Protein AF-A0AAI9ZEA5-F1 (afdb_monomer)

Radius of gyration: 14.49 Å; Cα contacts (8 Å, |Δi|>4): 175; chains: 1; bounding box: 36×20×41 Å

Sequence (116 aa):
MRIIDHNFNVRDLIWEALQTPGSGVRSAGDRSVADGNKIMALLGDSLIRTFVLEMMVNQNITDRGNIDARVKRAGLAIGPRTKADTIEAIIGAVYMDGGDQGLDAARRVAAHLNIV

InterPro domains:
  IPR000999 Ribonuclease III domain [PS50142] (84-99)
  IPR036389 Ribonuclease III, endonuclease domain superfamily [G3DSA:1.10.1520.10] (63-115)
  IPR036389 Ribonuclease III, endonuclease domain superfamily [SSF69065] (2-112)

Structure (mmCIF, N/CA/C/O backbone):
data_AF-A0AAI9ZEA5-F1
#
_entry.id   AF-A0AAI9ZEA5-F1
#
loop_
_atom_site.group_PDB
_atom_site.id
_atom_site.type_symbol
_atom_site.label_atom_id
_atom_site.label_alt_id
_atom_site.label_comp_id
_atom_site.label_asym_id
_atom_site.label_entity_id
_atom_site.label_seq_id
_atom_site.pdbx_PDB_ins_code
_atom_site.Cartn_x
_atom_site.Cartn_y
_atom_site.Cartn_z
_atom_site.occupancy
_atom_site.B_iso_or_equiv
_atom_site.auth_seq_id
_atom_site.auth_comp_id
_atom_site.auth_asym_id
_atom_site.auth_atom_id
_atom_site.pdbx_PDB_model_num
ATOM 1 N N . MET A 1 1 ? -2.113 -9.112 -14.210 1.00 73.56 1 MET A N 1
ATOM 2 C CA . MET A 1 1 ? -1.561 -10.340 -13.572 1.00 73.56 1 MET A CA 1
ATOM 3 C C . MET A 1 1 ? -2.159 -10.405 -12.181 1.00 73.56 1 MET A C 1
ATOM 5 O O . MET A 1 1 ? -2.091 -9.393 -11.498 1.00 73.56 1 MET A O 1
ATOM 9 N N . ARG A 1 2 ? -2.764 -11.526 -11.762 1.00 81.31 2 ARG A N 1
ATOM 10 C CA . ARG A 1 2 ? -3.436 -11.603 -10.453 1.00 81.31 2 ARG A CA 1
ATOM 11 C C . ARG A 1 2 ? -2.460 -12.015 -9.350 1.00 81.31 2 ARG A C 1
ATOM 13 O O . ARG A 1 2 ? -1.893 -13.100 -9.432 1.00 81.31 2 ARG A O 1
ATOM 20 N N . ILE A 1 3 ? -2.285 -11.165 -8.340 1.00 77.25 3 ILE A N 1
ATOM 21 C CA . ILE A 1 3 ? -1.475 -11.419 -7.140 1.00 77.25 3 ILE A CA 1
ATOM 22 C C . ILE A 1 3 ? -2.218 -10.844 -5.928 1.00 77.25 3 ILE A C 1
ATOM 24 O O . ILE A 1 3 ? -2.661 -9.704 -5.986 1.00 77.25 3 ILE A O 1
ATOM 28 N N . ILE A 1 4 ? -2.349 -11.631 -4.850 1.00 80.38 4 ILE A N 1
ATOM 29 C CA . ILE A 1 4 ? -3.022 -11.250 -3.586 1.00 80.38 4 ILE A CA 1
ATOM 30 C C . ILE A 1 4 ? -4.377 -10.574 -3.855 1.00 80.38 4 ILE A C 1
ATOM 32 O O . ILE A 1 4 ? -4.623 -9.438 -3.480 1.00 80.38 4 ILE A O 1
ATOM 36 N N . ASP A 1 5 ? -5.234 -11.266 -4.605 1.00 82.62 5 ASP A N 1
ATOM 37 C CA . ASP A 1 5 ? -6.580 -10.809 -4.980 1.00 82.62 5 ASP A CA 1
ATOM 38 C C . ASP A 1 5 ? -6.681 -9.475 -5.759 1.00 82.62 5 ASP A C 1
ATOM 40 O O . ASP A 1 5 ? -7.776 -9.027 -6.087 1.00 82.62 5 ASP A O 1
ATOM 44 N N . HIS A 1 6 ? -5.555 -8.884 -6.164 1.00 90.88 6 HIS A N 1
ATOM 45 C CA . HIS A 1 6 ? -5.503 -7.720 -7.046 1.00 90.88 6 HIS A CA 1
ATOM 46 C C . HIS A 1 6 ? -5.065 -8.128 -8.453 1.00 90.88 6 HIS A C 1
ATOM 48 O O . HIS A 1 6 ? -4.159 -8.950 -8.621 1.00 90.88 6 HIS A O 1
ATOM 54 N N . ASN A 1 7 ? -5.694 -7.570 -9.489 1.00 92.94 7 ASN A N 1
ATOM 55 C CA . ASN A 1 7 ? -5.266 -7.784 -10.870 1.00 92.94 7 ASN A CA 1
ATOM 56 C C . ASN A 1 7 ? -4.489 -6.569 -11.371 1.00 92.94 7 ASN A C 1
ATOM 58 O O . ASN A 1 7 ? -5.088 -5.567 -11.739 1.00 92.94 7 ASN A O 1
ATOM 62 N N . PHE A 1 8 ? -3.165 -6.704 -11.426 1.00 93.44 8 PHE A N 1
ATOM 63 C CA . PHE A 1 8 ? -2.279 -5.635 -11.871 1.00 93.44 8 PHE A CA 1
ATOM 64 C C . PHE A 1 8 ? -2.460 -5.315 -13.354 1.00 93.44 8 PHE A C 1
ATOM 66 O O . PHE A 1 8 ? -2.288 -6.213 -14.199 1.00 93.44 8 PHE A O 1
ATOM 73 N N . ASN A 1 9 ? -2.730 -4.041 -13.641 1.00 93.94 9 ASN A N 1
ATOM 74 C CA . ASN A 1 9 ? -2.755 -3.454 -14.980 1.00 93.94 9 ASN A CA 1
ATOM 75 C C . ASN A 1 9 ? -1.338 -3.076 -15.442 1.00 93.94 9 ASN A C 1
ATOM 77 O O . ASN A 1 9 ? -0.955 -3.351 -16.579 1.00 93.94 9 ASN A O 1
ATOM 81 N N . VAL A 1 10 ? -0.533 -2.528 -14.532 1.00 92.88 10 VAL A N 1
ATOM 82 C CA . VAL A 1 10 ? 0.850 -2.098 -14.734 1.00 92.88 10 VAL A CA 1
ATOM 83 C C . VAL A 1 10 ? 1.786 -3.104 -14.068 1.00 92.88 10 VAL A C 1
ATOM 85 O O . VAL A 1 10 ? 2.003 -3.107 -12.856 1.00 92.88 10 VAL A O 1
ATOM 88 N N . ARG A 1 11 ? 2.360 -3.999 -14.878 1.00 91.88 11 ARG A N 1
ATOM 89 C CA . ARG A 1 11 ? 3.226 -5.088 -14.386 1.00 91.88 11 ARG A CA 1
ATOM 90 C C . ARG A 1 11 ? 4.527 -4.589 -13.757 1.00 91.88 11 ARG A C 1
ATOM 92 O O . ARG A 1 11 ? 5.076 -5.267 -12.894 1.00 91.88 11 ARG A O 1
ATOM 99 N N . ASP A 1 12 ? 4.988 -3.410 -14.151 1.00 94.19 12 ASP A N 1
ATOM 100 C CA . ASP A 1 12 ? 6.231 -2.841 -13.637 1.00 94.19 12 ASP A CA 1
ATOM 101 C C . ASP A 1 12 ? 6.125 -2.461 -12.158 1.00 94.19 12 ASP A C 1
ATOM 103 O O .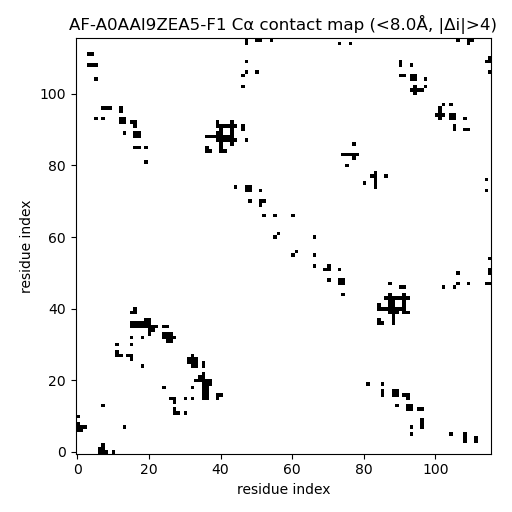 ASP A 1 12 ? 7.107 -2.574 -11.433 1.00 94.19 12 ASP A O 1
ATOM 107 N N . LEU A 1 13 ? 4.926 -2.108 -11.675 1.00 94.94 13 LEU A N 1
ATOM 108 C CA . LEU A 1 13 ? 4.701 -1.787 -10.262 1.00 94.94 13 LEU A CA 1
ATOM 109 C C . LEU A 1 13 ? 4.899 -3.010 -9.368 1.00 94.94 13 LEU A C 1
ATOM 111 O O . LEU A 1 13 ? 5.589 -2.943 -8.354 1.00 94.94 13 LEU A O 1
ATOM 115 N N . ILE A 1 14 ? 4.331 -4.152 -9.758 1.00 94.00 14 ILE A N 1
ATOM 116 C CA . ILE A 1 14 ? 4.537 -5.388 -9.005 1.00 94.00 14 ILE A CA 1
ATOM 117 C C . ILE A 1 14 ? 5.964 -5.910 -9.173 1.00 94.00 14 ILE A C 1
ATOM 119 O O . ILE A 1 14 ? 6.535 -6.446 -8.227 1.00 94.00 14 ILE A O 1
ATOM 123 N N . TRP A 1 15 ? 6.576 -5.717 -10.344 1.00 93.19 15 TRP A N 1
ATOM 124 C CA . TRP A 1 15 ? 7.977 -6.067 -10.535 1.00 93.19 15 TRP A CA 1
ATOM 125 C C . TRP A 1 15 ? 8.895 -5.240 -9.626 1.00 93.19 15 TRP A C 1
ATOM 127 O O . TRP A 1 15 ? 9.750 -5.832 -8.974 1.00 93.19 15 TRP A O 1
ATOM 137 N N . GLU A 1 16 ? 8.676 -3.927 -9.498 1.00 94.44 16 GLU A N 1
ATOM 138 C CA . GLU A 1 16 ? 9.374 -3.048 -8.547 1.00 94.44 16 GLU A CA 1
ATOM 139 C C . GLU A 1 16 ? 9.164 -3.481 -7.097 1.00 94.44 16 GLU A C 1
ATOM 141 O O . GLU A 1 16 ? 10.140 -3.630 -6.363 1.00 94.44 16 GLU A O 1
ATOM 146 N N . ALA A 1 17 ? 7.920 -3.749 -6.691 1.00 94.38 17 ALA A N 1
ATOM 147 C CA . ALA A 1 17 ? 7.606 -4.154 -5.321 1.00 94.38 17 ALA A CA 1
ATOM 148 C C . ALA A 1 17 ? 8.325 -5.435 -4.881 1.00 94.38 17 ALA A C 1
ATOM 150 O O . ALA A 1 17 ? 8.630 -5.610 -3.700 1.00 94.38 17 ALA A O 1
ATOM 151 N N . LEU A 1 18 ? 8.620 -6.325 -5.829 1.00 92.75 18 LEU A N 1
ATOM 152 C CA . LEU A 1 18 ? 9.332 -7.575 -5.578 1.00 92.75 18 LEU A CA 1
ATOM 153 C C . LEU A 1 18 ? 10.863 -7.413 -5.566 1.00 92.75 18 LEU A C 1
ATOM 155 O O . LEU A 1 18 ? 11.561 -8.357 -5.192 1.00 92.75 18 LEU A O 1
ATOM 159 N N . GLN A 1 19 ? 11.408 -6.245 -5.928 1.00 93.62 19 GLN A N 1
ATOM 160 C CA . GLN A 1 19 ? 12.856 -6.023 -5.919 1.00 93.62 19 GLN A CA 1
ATOM 161 C C . GLN A 1 19 ? 13.368 -5.725 -4.515 1.00 93.62 19 GLN A C 1
ATOM 163 O O . GLN A 1 19 ? 13.375 -4.589 -4.062 1.00 93.62 19 GLN A O 1
ATOM 168 N N . THR A 1 20 ? 13.869 -6.736 -3.814 1.00 87.94 20 THR A N 1
ATOM 169 C CA . THR A 1 20 ? 14.569 -6.513 -2.544 1.00 87.94 20 THR A CA 1
ATOM 170 C C . THR A 1 20 ? 15.882 -5.741 -2.769 1.00 87.94 20 THR A C 1
ATOM 172 O O . THR A 1 20 ? 16.574 -5.992 -3.762 1.00 87.94 20 THR A O 1
ATOM 175 N N . PRO A 1 21 ? 16.284 -4.840 -1.851 1.00 86.56 21 PRO A N 1
ATOM 176 C CA . PRO A 1 21 ? 17.590 -4.190 -1.910 1.00 86.56 21 PRO A CA 1
ATOM 177 C C . PRO A 1 21 ? 18.725 -5.206 -2.082 1.00 86.56 21 PRO A C 1
ATOM 179 O O . PRO A 1 21 ? 18.819 -6.175 -1.331 1.00 86.56 21 PRO A O 1
ATOM 182 N N . GLY A 1 22 ? 19.593 -4.977 -3.068 1.00 85.88 22 GLY A N 1
ATOM 183 C CA . GLY A 1 22 ? 20.690 -5.893 -3.389 1.00 85.88 22 GLY A CA 1
ATOM 184 C C . GLY A 1 22 ? 20.351 -6.996 -4.399 1.00 85.88 22 GLY A C 1
ATOM 185 O O . GLY A 1 22 ? 21.230 -7.800 -4.693 1.00 85.88 22 GLY A O 1
ATOM 186 N N . SER A 1 23 ? 19.146 -7.019 -4.992 1.00 88.88 23 SER A N 1
ATOM 187 C CA . SER A 1 23 ? 18.797 -7.974 -6.064 1.00 88.88 23 SER A CA 1
ATOM 188 C C . SER A 1 23 ? 19.638 -7.817 -7.341 1.00 88.88 23 SER A C 1
ATOM 190 O O . SER A 1 23 ? 19.633 -8.695 -8.200 1.00 88.88 23 SER A O 1
ATOM 192 N N . GLY A 1 24 ? 20.347 -6.693 -7.493 1.00 88.56 24 GLY A N 1
ATOM 193 C CA . GLY A 1 24 ? 21.116 -6.352 -8.694 1.00 88.56 24 GLY A CA 1
ATOM 194 C C . GLY A 1 24 ? 20.265 -5.791 -9.838 1.00 88.56 24 GLY A C 1
ATOM 195 O O . GLY A 1 24 ? 20.821 -5.256 -10.797 1.00 88.56 24 GLY A O 1
ATOM 196 N N . VAL A 1 25 ? 18.934 -5.841 -9.723 1.00 91.56 25 VAL A N 1
ATOM 197 C CA . VAL A 1 25 ? 18.008 -5.200 -10.661 1.00 91.56 25 VAL A CA 1
ATOM 198 C C . VAL A 1 25 ? 18.040 -3.690 -10.437 1.00 91.56 25 VAL A C 1
ATOM 200 O O . VAL A 1 25 ? 17.982 -3.220 -9.305 1.00 91.56 25 VAL A O 1
ATOM 203 N N . ARG A 1 26 ? 18.167 -2.922 -11.525 1.00 89.69 26 ARG A N 1
ATOM 204 C CA . ARG A 1 26 ? 18.249 -1.450 -11.477 1.00 89.69 26 ARG A CA 1
ATOM 205 C C . ARG A 1 26 ? 17.058 -0.745 -12.112 1.00 89.69 26 ARG A C 1
ATOM 207 O O . ARG A 1 26 ? 16.876 0.445 -11.867 1.00 89.69 26 ARG A O 1
ATOM 214 N N . SER A 1 27 ? 16.243 -1.462 -12.881 1.00 92.25 27 SER A N 1
ATOM 215 C CA . SER A 1 27 ? 15.023 -0.926 -13.479 1.00 92.25 27 SER A CA 1
ATOM 216 C C . SER A 1 27 ? 13.862 -1.920 -13.438 1.00 92.25 27 SER A C 1
ATOM 218 O O . SER A 1 27 ? 14.048 -3.139 -13.495 1.00 92.25 27 SER A O 1
ATOM 220 N N . ALA A 1 28 ? 12.657 -1.366 -13.354 1.00 90.00 28 ALA A N 1
ATOM 221 C CA . ALA A 1 28 ? 11.392 -2.055 -13.528 1.00 90.00 28 ALA A CA 1
ATOM 222 C C . ALA A 1 28 ? 10.556 -1.265 -14.544 1.00 90.00 28 ALA A C 1
ATOM 224 O O . ALA A 1 28 ? 9.964 -0.241 -14.204 1.00 90.00 28 ALA A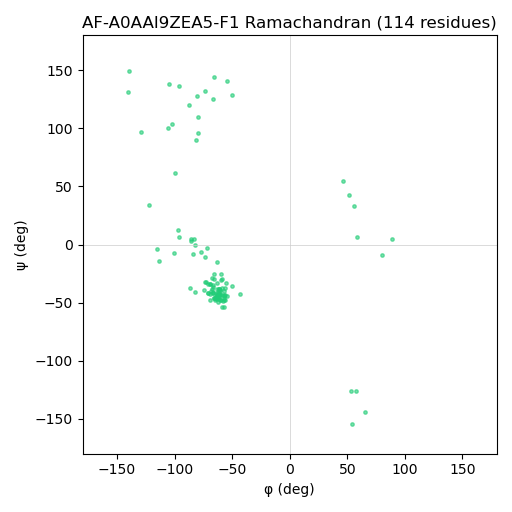 O 1
ATOM 225 N N . GLY A 1 29 ? 10.600 -1.685 -15.812 1.00 88.75 29 GLY A N 1
ATOM 226 C CA . GLY A 1 29 ? 10.126 -0.858 -16.925 1.00 88.75 29 GLY A CA 1
ATOM 227 C C . GLY A 1 29 ? 10.870 0.478 -16.968 1.00 88.75 29 GLY A C 1
ATOM 228 O O . GLY A 1 29 ? 12.102 0.504 -16.919 1.00 88.75 29 GLY A O 1
ATOM 229 N N . ASP A 1 30 ? 10.116 1.576 -16.976 1.00 89.12 30 ASP A N 1
ATOM 230 C CA . ASP A 1 30 ? 10.648 2.947 -16.981 1.00 89.12 30 ASP A CA 1
ATOM 231 C C . ASP A 1 30 ? 11.050 3.466 -15.586 1.00 89.12 30 ASP A C 1
ATOM 233 O O . ASP A 1 30 ? 11.511 4.600 -15.437 1.00 89.12 30 ASP A O 1
ATOM 237 N N . ARG A 1 31 ? 10.870 2.661 -14.532 1.00 86.69 31 ARG A N 1
ATOM 238 C CA . ARG A 1 31 ? 11.128 3.064 -13.144 1.00 86.69 31 ARG A CA 1
ATOM 239 C C . ARG A 1 31 ? 12.513 2.616 -12.689 1.00 86.69 31 ARG A C 1
ATOM 241 O O . ARG A 1 31 ? 12.929 1.484 -12.935 1.00 86.69 31 ARG A O 1
ATOM 248 N N . SER A 1 32 ? 13.230 3.503 -11.999 1.00 88.38 32 SER A N 1
ATOM 249 C CA . SER A 1 32 ? 14.510 3.178 -11.358 1.00 88.38 32 SER A CA 1
ATOM 250 C C . SER A 1 32 ? 14.267 2.481 -10.022 1.00 88.38 32 SER A C 1
ATOM 252 O O . SER A 1 32 ? 13.563 3.014 -9.169 1.00 88.38 32 SER A O 1
ATOM 254 N N . VAL A 1 33 ? 14.896 1.322 -9.827 1.00 89.81 33 VAL A N 1
ATOM 255 C CA . VAL A 1 33 ? 14.790 0.507 -8.601 1.00 89.81 33 VAL A CA 1
ATOM 256 C C . VAL A 1 33 ? 16.161 0.281 -7.964 1.00 89.81 33 VAL A C 1
ATOM 258 O O . VAL A 1 33 ? 16.438 -0.772 -7.401 1.00 89.81 33 VAL A O 1
ATOM 261 N N . ALA A 1 34 ? 17.049 1.277 -8.061 1.00 83.19 34 ALA A N 1
ATOM 262 C CA . ALA A 1 34 ? 18.417 1.201 -7.536 1.00 83.19 34 ALA A CA 1
ATOM 263 C C . ALA A 1 34 ? 18.478 0.842 -6.036 1.00 83.19 34 ALA A C 1
ATOM 265 O O . ALA A 1 34 ? 19.384 0.127 -5.611 1.00 83.19 34 ALA A O 1
ATOM 266 N N . ASP A 1 35 ? 17.487 1.288 -5.262 1.00 84.19 35 ASP A N 1
ATOM 267 C CA . ASP A 1 35 ? 17.323 0.973 -3.839 1.00 84.19 35 ASP A CA 1
ATOM 268 C C . ASP A 1 35 ? 16.336 -0.178 -3.574 1.00 84.19 35 ASP A C 1
ATOM 270 O O . ASP A 1 35 ? 15.938 -0.407 -2.429 1.00 84.19 35 ASP A O 1
ATOM 274 N N . GLY A 1 36 ? 15.940 -0.912 -4.615 1.00 90.44 36 GLY A N 1
ATOM 275 C CA . GLY A 1 36 ? 14.882 -1.912 -4.567 1.00 90.44 36 GLY A CA 1
ATOM 276 C C . GLY A 1 36 ? 13.511 -1.297 -4.276 1.00 90.44 36 GLY A C 1
ATOM 277 O O . GLY A 1 36 ? 13.199 -0.179 -4.678 1.00 90.44 36 GLY A O 1
ATOM 278 N N . ASN A 1 37 ? 12.701 -2.033 -3.528 1.00 93.56 37 ASN A N 1
ATOM 279 C CA . ASN A 1 37 ? 11.303 -1.751 -3.240 1.00 93.56 37 ASN A CA 1
ATOM 280 C C . ASN A 1 37 ? 11.083 -0.762 -2.084 1.00 93.56 37 ASN A C 1
ATOM 282 O O . ASN A 1 37 ? 9.940 -0.510 -1.716 1.00 93.56 37 ASN A O 1
ATOM 286 N N . LYS A 1 38 ? 12.143 -0.171 -1.516 1.00 90.75 38 LYS A N 1
ATOM 287 C CA . LYS A 1 38 ? 12.064 0.653 -0.293 1.00 90.75 38 LYS A CA 1
ATOM 288 C C . LYS A 1 38 ? 11.100 1.829 -0.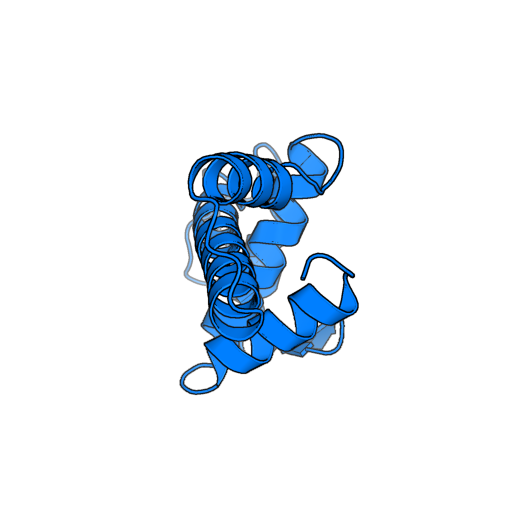401 1.00 90.75 38 LYS A C 1
ATOM 290 O O . LYS A 1 38 ? 10.365 2.102 0.539 1.00 90.75 38 LYS A O 1
ATOM 295 N N . ILE A 1 39 ? 11.107 2.547 -1.525 1.00 91.00 39 ILE A N 1
ATOM 296 C CA . ILE A 1 39 ? 10.218 3.707 -1.708 1.00 91.00 39 ILE A CA 1
ATOM 297 C C . ILE A 1 39 ? 8.762 3.244 -1.757 1.00 91.00 39 ILE A C 1
ATOM 299 O O . ILE A 1 39 ? 7.885 3.854 -1.148 1.00 91.00 39 ILE A O 1
ATOM 303 N N . MET A 1 40 ? 8.513 2.134 -2.446 1.00 93.56 40 MET A N 1
ATOM 304 C CA . MET A 1 40 ? 7.182 1.559 -2.541 1.00 93.56 40 MET A CA 1
ATOM 305 C C . MET A 1 40 ? 6.716 0.983 -1.197 1.00 93.56 40 MET A C 1
ATOM 307 O O . MET A 1 40 ? 5.544 1.119 -0.854 1.00 93.56 40 MET A O 1
ATOM 311 N N . ALA A 1 41 ? 7.636 0.431 -0.403 1.00 93.00 41 ALA A N 1
ATOM 312 C CA . ALA A 1 41 ? 7.389 0.014 0.973 1.00 93.00 41 ALA A CA 1
ATOM 313 C C . ALA A 1 41 ? 6.989 1.198 1.862 1.00 93.00 41 ALA A C 1
ATOM 315 O O . ALA A 1 41 ? 5.960 1.145 2.522 1.00 93.00 41 ALA A O 1
ATOM 316 N N . LEU A 1 42 ? 7.711 2.322 1.799 1.00 91.88 42 LEU A N 1
ATOM 317 C CA . LEU A 1 42 ? 7.361 3.535 2.554 1.00 91.88 42 LEU A CA 1
ATOM 318 C C . LEU A 1 42 ? 5.956 4.066 2.219 1.00 91.88 42 LEU A C 1
ATOM 320 O O . LEU A 1 42 ? 5.234 4.542 3.101 1.00 91.88 42 LEU A O 1
ATOM 324 N N . LEU A 1 43 ? 5.554 3.978 0.947 1.00 94.44 43 LEU A N 1
ATOM 325 C CA . LEU A 1 43 ? 4.189 4.296 0.532 1.00 94.44 43 LEU A CA 1
ATOM 326 C C . LEU A 1 43 ? 3.178 3.320 1.155 1.00 94.44 43 LEU A C 1
ATOM 328 O O . LEU A 1 43 ? 2.174 3.757 1.717 1.00 94.44 43 LEU A O 1
ATOM 332 N N . GLY A 1 44 ? 3.461 2.018 1.099 1.00 93.50 44 GLY A N 1
ATOM 333 C CA . GLY A 1 44 ? 2.652 0.977 1.731 1.00 93.50 44 GLY A CA 1
ATOM 334 C C . GLY A 1 44 ? 2.477 1.154 3.237 1.00 93.50 44 GLY A C 1
ATOM 335 O O . GLY A 1 44 ? 1.349 1.114 3.722 1.00 93.50 44 GLY A O 1
ATOM 336 N N . ASP A 1 45 ? 3.562 1.415 3.966 1.00 91.31 45 ASP A N 1
ATOM 337 C CA . ASP A 1 45 ? 3.545 1.684 5.410 1.00 91.31 45 ASP A CA 1
ATOM 338 C C . ASP A 1 45 ? 2.633 2.874 5.744 1.00 91.31 45 ASP A C 1
ATOM 340 O O . ASP A 1 45 ? 1.772 2.797 6.625 1.00 91.31 45 ASP A O 1
ATOM 344 N N . SER A 1 46 ? 2.726 3.955 4.963 1.00 93.25 46 SER A N 1
ATOM 345 C CA . SER A 1 46 ? 1.866 5.134 5.132 1.00 93.25 46 SER A CA 1
ATOM 346 C C . SER A 1 46 ? 0.376 4.804 4.938 1.00 93.25 46 SER A C 1
ATOM 348 O O . SER A 1 46 ? -0.478 5.313 5.674 1.00 93.25 46 SER A O 1
ATOM 350 N N . LEU A 1 47 ? 0.046 3.927 3.984 1.00 94.56 47 LEU A N 1
ATOM 351 C CA . LEU A 1 47 ? -1.324 3.463 3.737 1.00 94.56 47 LEU A CA 1
ATOM 352 C C . LEU A 1 47 ? -1.836 2.574 4.874 1.00 94.56 47 LEU A C 1
ATOM 354 O O . LEU A 1 47 ? -2.918 2.827 5.400 1.00 94.56 47 LEU A O 1
ATOM 358 N N . ILE A 1 48 ? -1.045 1.588 5.307 1.00 90.75 48 ILE A N 1
ATOM 359 C CA . ILE A 1 48 ? -1.380 0.711 6.439 1.00 90.75 48 ILE A CA 1
ATOM 360 C C . ILE A 1 48 ? -1.642 1.550 7.692 1.00 90.75 48 ILE A C 1
ATOM 362 O O . ILE A 1 48 ? -2.670 1.388 8.351 1.00 90.75 48 ILE A O 1
ATOM 366 N N . ARG A 1 49 ? -0.751 2.502 7.989 1.00 89.00 49 ARG A N 1
ATOM 367 C CA . ARG A 1 49 ? -0.911 3.450 9.095 1.00 89.00 49 ARG A CA 1
ATOM 368 C C . ARG A 1 49 ? -2.233 4.204 9.007 1.00 89.00 49 ARG A C 1
ATOM 370 O O . ARG A 1 49 ? -2.921 4.342 10.018 1.00 89.00 49 ARG A O 1
ATOM 377 N N . THR A 1 50 ? -2.593 4.669 7.815 1.00 91.19 50 THR A N 1
ATOM 378 C CA . THR A 1 50 ? -3.844 5.397 7.571 1.00 91.19 50 THR A CA 1
ATOM 379 C C . THR A 1 50 ? -5.061 4.504 7.810 1.00 91.19 50 THR A C 1
ATOM 381 O O . THR A 1 50 ? -5.967 4.894 8.540 1.00 91.19 50 THR A O 1
ATOM 384 N N . PHE A 1 51 ? -5.058 3.275 7.292 1.00 91.31 51 PHE A N 1
ATOM 385 C CA . PHE A 1 51 ? -6.158 2.323 7.473 1.00 91.31 51 PHE A CA 1
ATOM 386 C C . PHE A 1 51 ? -6.373 1.948 8.941 1.00 91.31 51 PHE A C 1
ATOM 388 O O . PHE A 1 51 ? -7.512 1.899 9.406 1.00 91.31 51 PHE A O 1
ATOM 395 N N . VAL A 1 52 ? -5.291 1.751 9.698 1.00 85.88 52 VAL A N 1
ATOM 396 C CA . VAL A 1 52 ? -5.382 1.510 11.143 1.00 85.88 52 VAL A CA 1
ATOM 397 C C . VAL A 1 52 ? -5.985 2.715 11.853 1.00 85.88 52 VAL A C 1
ATOM 399 O O . VAL A 1 52 ? -6.882 2.543 12.675 1.00 85.88 52 VAL A O 1
ATOM 402 N N . LEU A 1 53 ? -5.538 3.932 11.533 1.00 86.19 53 LEU A N 1
ATOM 403 C CA . LEU A 1 53 ? -6.094 5.150 12.123 1.00 86.19 53 LEU A CA 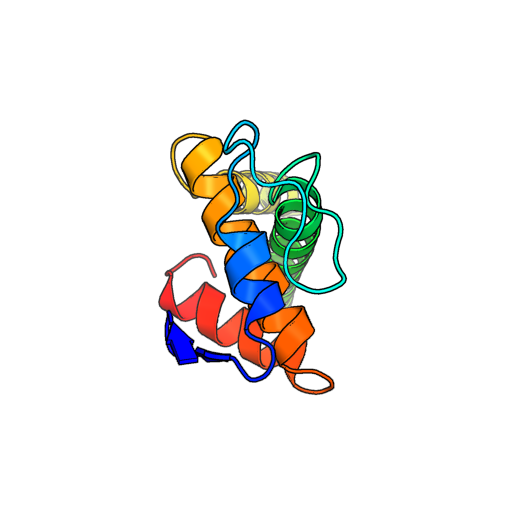1
ATOM 404 C C . LEU A 1 53 ? -7.589 5.303 11.814 1.00 86.19 53 LEU A C 1
ATOM 406 O O . LEU A 1 53 ? -8.361 5.590 12.725 1.00 86.19 53 LEU A O 1
ATOM 410 N N . GLU A 1 54 ? -8.015 5.051 10.577 1.00 89.56 54 GLU A N 1
ATOM 411 C CA . GLU A 1 54 ? -9.432 5.076 10.202 1.00 89.56 54 GLU A CA 1
ATOM 412 C C . GLU A 1 54 ? -10.256 4.040 10.968 1.00 89.56 54 GLU A C 1
ATOM 414 O O . GLU A 1 54 ? -11.315 4.373 11.495 1.00 89.56 54 GLU A O 1
ATOM 419 N N . MET A 1 55 ? -9.770 2.799 11.090 1.00 84.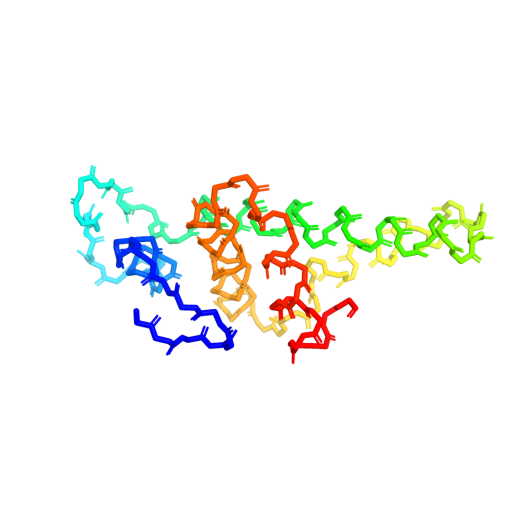75 55 MET A N 1
ATOM 420 C CA . MET A 1 55 ? -10.427 1.776 11.907 1.00 84.75 55 MET A CA 1
ATOM 421 C C . MET A 1 55 ? -10.596 2.261 13.351 1.00 84.75 55 MET A C 1
ATOM 423 O O . MET A 1 55 ? -11.660 2.086 13.939 1.00 84.75 55 MET A O 1
ATOM 427 N N . MET A 1 56 ? -9.567 2.887 13.924 1.00 84.25 56 MET A N 1
ATOM 428 C CA . MET A 1 56 ? -9.615 3.395 15.293 1.00 84.25 56 MET A CA 1
ATOM 429 C C . MET A 1 56 ? -10.611 4.542 15.460 1.00 84.25 56 MET A C 1
ATOM 431 O O . MET A 1 56 ? -11.358 4.548 16.438 1.00 84.25 56 MET A O 1
ATOM 435 N N . VAL A 1 57 ? -10.661 5.467 14.499 1.00 86.81 57 VAL A N 1
ATOM 436 C CA . VAL A 1 57 ? -11.667 6.538 14.450 1.00 86.81 57 VAL A CA 1
ATOM 437 C C . VAL A 1 57 ? -13.073 5.942 14.359 1.00 86.81 57 VAL A C 1
ATOM 439 O O . VAL A 1 57 ? -13.936 6.290 15.160 1.00 86.81 57 VAL A O 1
ATOM 442 N N . ASN A 1 58 ? -13.288 4.982 13.456 1.00 88.19 58 ASN A N 1
ATOM 443 C CA . ASN A 1 58 ? -14.584 4.328 13.256 1.00 88.19 58 ASN A CA 1
ATOM 444 C C . ASN A 1 58 ? -15.030 3.497 14.472 1.00 88.19 58 ASN A C 1
ATOM 446 O O . ASN A 1 58 ? -16.223 3.378 14.734 1.00 88.19 58 ASN A O 1
ATOM 450 N N . GLN A 1 59 ? -14.084 2.946 15.238 1.00 86.00 59 GLN A N 1
ATOM 451 C CA . GLN A 1 59 ? -14.337 2.232 16.497 1.00 86.00 59 GLN A CA 1
ATOM 452 C C . GLN A 1 59 ? -14.417 3.165 17.717 1.00 86.00 59 GLN A C 1
ATOM 454 O O . GLN A 1 59 ? -14.568 2.683 18.839 1.00 86.00 59 GLN A O 1
ATOM 459 N N . ASN A 1 60 ? -14.311 4.484 17.517 1.00 85.25 60 ASN A N 1
ATOM 460 C CA . ASN A 1 60 ? -14.282 5.495 18.572 1.00 85.25 60 ASN A CA 1
ATOM 461 C C . ASN A 1 60 ? -13.234 5.197 19.666 1.00 85.25 60 ASN A C 1
ATOM 463 O O . ASN A 1 60 ? -13.493 5.329 20.864 1.00 85.25 60 ASN A O 1
ATOM 467 N N . ILE A 1 61 ? -12.038 4.759 19.261 1.00 80.69 61 ILE A N 1
ATOM 468 C CA . ILE A 1 61 ? -10.920 4.537 20.180 1.00 80.69 61 ILE A CA 1
ATOM 469 C C . ILE A 1 61 ? -10.269 5.887 20.485 1.00 80.69 61 ILE A C 1
ATOM 471 O O . ILE A 1 61 ? -9.613 6.480 19.632 1.00 80.69 61 ILE A O 1
ATOM 475 N N . THR A 1 62 ? -10.434 6.364 21.717 1.00 71.62 62 THR A N 1
ATOM 476 C CA . THR A 1 62 ? -10.042 7.721 22.139 1.00 71.62 62 THR A CA 1
ATOM 477 C C . THR A 1 62 ? -8.711 7.795 22.898 1.00 71.62 62 THR A C 1
ATOM 479 O O . THR A 1 62 ? -8.203 8.888 23.146 1.00 71.62 62 THR A O 1
ATOM 482 N N . ASP A 1 63 ? -8.101 6.658 23.244 1.00 76.88 63 ASP A N 1
ATOM 483 C CA . ASP A 1 63 ? -6.829 6.617 23.977 1.00 76.88 63 ASP A CA 1
ATOM 484 C C . ASP A 1 63 ? -5.628 6.812 23.043 1.00 76.88 63 ASP A C 1
ATOM 486 O O . ASP A 1 63 ? -5.049 5.847 22.537 1.00 76.88 63 ASP A O 1
ATOM 490 N N . ARG A 1 64 ? -5.229 8.076 22.854 1.00 66.56 64 ARG A N 1
ATOM 491 C CA . ARG A 1 64 ? -4.089 8.495 22.020 1.00 66.56 64 ARG A CA 1
ATOM 492 C C . ARG A 1 64 ? -2.791 7.727 22.310 1.00 66.56 64 ARG A C 1
ATOM 494 O O . ARG A 1 64 ? -2.052 7.439 21.371 1.00 66.56 64 ARG A O 1
ATOM 501 N N . GLY A 1 65 ? -2.516 7.363 23.568 1.00 68.94 65 GLY A N 1
ATOM 502 C CA . GLY A 1 65 ? -1.316 6.596 23.926 1.00 68.94 65 GLY A CA 1
ATOM 503 C C . GLY A 1 65 ? -1.348 5.174 23.356 1.00 68.94 65 GLY A C 1
ATOM 504 O O . GLY A 1 65 ? -0.338 4.655 22.877 1.00 68.94 65 GLY A O 1
ATOM 505 N N . ASN A 1 66 ? -2.535 4.572 23.321 1.00 69.81 66 ASN A N 1
ATOM 506 C CA . ASN A 1 66 ? -2.778 3.287 22.674 1.00 69.81 66 ASN A CA 1
ATOM 507 C C . ASN A 1 66 ? -2.781 3.406 21.136 1.00 69.81 66 ASN A C 1
ATOM 509 O O .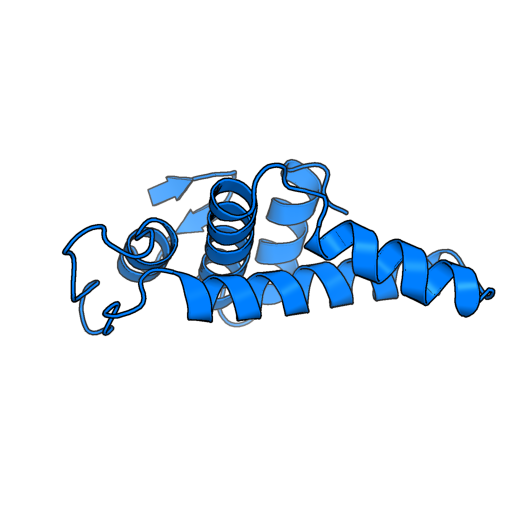 ASN A 1 66 ? -2.303 2.494 20.458 1.00 69.81 66 ASN A O 1
ATOM 513 N N . ILE A 1 67 ? -3.228 4.543 20.579 1.00 67.12 67 ILE A N 1
ATOM 514 C CA . ILE A 1 67 ? -3.147 4.836 19.132 1.00 67.12 67 ILE A CA 1
ATOM 515 C C . ILE A 1 67 ? -1.700 4.765 18.645 1.00 67.12 67 ILE A C 1
ATOM 517 O O . ILE A 1 67 ? -1.404 3.979 17.745 1.00 67.12 67 ILE A O 1
ATOM 521 N N . ASP A 1 68 ? -0.780 5.500 19.273 1.00 72.12 68 ASP A N 1
ATOM 522 C CA . ASP A 1 68 ? 0.625 5.517 18.847 1.00 72.12 68 ASP A CA 1
ATOM 523 C C . ASP A 1 68 ? 1.278 4.130 18.947 1.00 72.12 68 ASP A C 1
ATOM 525 O O . ASP A 1 68 ? 2.043 3.731 18.065 1.00 72.12 68 ASP A O 1
ATOM 529 N N . ALA A 1 69 ? 0.947 3.357 19.986 1.00 72.19 69 ALA A N 1
ATOM 530 C CA . ALA A 1 69 ? 1.451 1.997 20.156 1.00 72.19 69 ALA A CA 1
ATOM 531 C C . ALA A 1 69 ? 0.896 1.020 19.103 1.00 72.19 69 ALA A C 1
ATOM 533 O O . ALA A 1 69 ? 1.629 0.163 18.607 1.00 72.19 69 ALA A O 1
ATOM 534 N N . ARG A 1 70 ? -0.390 1.121 18.743 1.00 70.75 70 ARG A N 1
ATOM 535 C CA . ARG A 1 70 ? -1.014 0.272 17.712 1.00 70.75 70 ARG A CA 1
ATOM 536 C C . ARG A 1 70 ? -0.528 0.619 16.313 1.00 70.75 70 ARG A C 1
ATOM 538 O O . ARG A 1 70 ? -0.194 -0.287 15.560 1.00 70.75 70 ARG A O 1
ATOM 545 N N . VAL A 1 71 ? -0.406 1.904 16.008 1.00 71.69 71 VAL A N 1
ATOM 546 C CA . VAL A 1 71 ? 0.121 2.395 14.734 1.00 71.69 71 VAL A CA 1
ATOM 547 C C . VAL A 1 71 ? 1.576 1.974 14.531 1.00 71.69 71 VAL A C 1
ATOM 549 O O . VAL A 1 71 ? 1.910 1.446 13.477 1.00 71.69 71 VAL A O 1
ATOM 552 N N . LYS A 1 72 ? 2.431 2.119 15.556 1.00 69.31 72 LYS A N 1
ATOM 553 C CA . LYS A 1 72 ? 3.819 1.627 15.496 1.00 69.31 72 LYS A CA 1
ATOM 554 C C . LYS A 1 72 ? 3.891 0.116 15.297 1.00 69.31 72 LYS A C 1
ATOM 556 O O . LYS A 1 72 ? 4.767 -0.356 14.587 1.00 69.31 72 LYS A O 1
ATOM 561 N N . ARG A 1 73 ? 2.990 -0.648 15.927 1.00 65.56 73 ARG A N 1
ATOM 562 C CA . ARG A 1 73 ? 2.933 -2.104 15.745 1.00 65.56 73 ARG A CA 1
ATOM 563 C C . ARG A 1 73 ? 2.454 -2.502 14.355 1.00 65.56 73 ARG A C 1
ATOM 565 O O . ARG A 1 73 ? 2.947 -3.501 13.862 1.00 65.56 73 ARG A O 1
ATOM 572 N N . ALA A 1 74 ? 1.555 -1.750 13.725 1.00 63.69 74 ALA A N 1
ATOM 573 C CA . ALA A 1 74 ? 1.033 -2.080 12.399 1.00 63.69 74 ALA A CA 1
ATOM 574 C C . ALA A 1 74 ? 2.119 -2.049 11.308 1.00 63.69 74 ALA A C 1
ATOM 576 O O . ALA A 1 74 ? 2.260 -3.030 10.587 1.00 63.69 74 ALA A O 1
ATOM 577 N N . GLY A 1 75 ? 2.958 -1.006 11.278 1.00 57.53 75 GLY A N 1
ATOM 578 C CA . GLY A 1 75 ? 4.142 -0.941 10.399 1.00 57.53 75 GLY A CA 1
ATOM 579 C C . GLY A 1 75 ? 5.293 -1.880 10.806 1.00 57.53 75 GLY A C 1
ATOM 580 O O . GLY A 1 75 ? 6.320 -1.954 10.150 1.00 57.53 75 GLY A O 1
ATOM 581 N N . LEU A 1 76 ? 5.164 -2.604 11.925 1.00 54.84 76 LEU A N 1
ATOM 582 C CA . LEU A 1 76 ? 6.149 -3.590 12.400 1.00 54.84 76 LEU A CA 1
ATOM 583 C C . LEU A 1 76 ? 5.598 -5.026 12.415 1.00 54.84 76 LEU A C 1
ATOM 585 O O . LEU A 1 76 ? 6.333 -5.954 12.751 1.00 54.84 76 LEU A O 1
ATOM 589 N N . ALA A 1 77 ? 4.316 -5.232 12.093 1.00 51.38 77 ALA A N 1
ATOM 590 C CA . ALA A 1 77 ? 3.615 -6.500 12.311 1.00 51.38 77 ALA A CA 1
ATOM 591 C C . ALA A 1 77 ? 4.037 -7.608 11.332 1.00 51.38 77 ALA A C 1
ATOM 593 O O . ALA A 1 77 ? 3.705 -8.775 11.536 1.00 51.38 77 ALA A O 1
ATOM 594 N N . ILE A 1 78 ? 4.792 -7.273 10.285 1.00 53.03 78 ILE A N 1
ATOM 595 C CA . ILE A 1 78 ? 5.102 -8.180 9.182 1.00 53.03 78 ILE A CA 1
ATOM 596 C C . ILE A 1 78 ? 6.508 -8.799 9.342 1.00 53.03 78 ILE A C 1
ATOM 598 O O . ILE A 1 78 ? 7.392 -8.643 8.509 1.00 53.03 78 ILE A O 1
ATOM 602 N N . GLY A 1 79 ? 6.739 -9.553 10.419 1.00 53.34 79 GLY A N 1
ATOM 603 C CA . GLY A 1 79 ? 7.942 -10.393 10.572 1.00 53.34 79 GLY A CA 1
ATOM 604 C C . GLY A 1 79 ? 9.300 -9.663 10.404 1.00 53.34 79 GLY A C 1
ATOM 605 O O . GLY A 1 79 ? 9.406 -8.469 10.673 1.00 53.34 79 GLY A O 1
ATOM 606 N N . PRO A 1 80 ? 10.388 -10.363 10.011 1.00 55.69 80 PRO A N 1
ATOM 607 C CA . PRO A 1 80 ? 11.685 -9.733 9.745 1.00 55.69 80 PRO A CA 1
ATOM 608 C C . PRO A 1 80 ? 11.560 -8.605 8.715 1.00 55.69 80 PRO A C 1
ATOM 610 O O . PRO A 1 80 ? 10.870 -8.786 7.715 1.00 55.69 80 PRO A O 1
ATOM 613 N N . ARG A 1 81 ? 12.292 -7.498 8.908 1.00 61.28 81 ARG A N 1
ATOM 614 C CA . ARG A 1 81 ? 12.197 -6.268 8.090 1.00 61.28 81 ARG A CA 1
ATOM 615 C C . ARG A 1 81 ? 12.098 -6.510 6.579 1.00 61.28 81 ARG A C 1
ATOM 617 O O . ARG A 1 81 ? 11.253 -5.929 5.930 1.00 61.28 81 ARG A O 1
ATOM 624 N N . THR A 1 82 ? 12.883 -7.432 6.023 1.00 57.06 82 THR A N 1
ATOM 625 C CA . THR A 1 82 ? 12.853 -7.743 4.581 1.00 57.06 82 THR A CA 1
ATOM 626 C C . THR A 1 82 ? 11.511 -8.318 4.099 1.00 57.06 82 THR A C 1
ATOM 628 O O . THR A 1 82 ? 11.096 -8.071 2.966 1.00 57.06 82 THR A O 1
ATOM 631 N N . LYS A 1 83 ? 10.816 -9.092 4.944 1.00 66.19 83 LYS A N 1
ATOM 632 C CA . LYS A 1 83 ? 9.460 -9.581 4.654 1.00 66.19 83 LYS A CA 1
ATOM 633 C C . LYS A 1 83 ? 8.436 -8.455 4.803 1.00 66.19 83 LYS A C 1
ATOM 635 O O . LYS A 1 83 ? 7.554 -8.370 3.954 1.00 66.19 83 LYS A O 1
ATOM 640 N N . ALA A 1 84 ? 8.597 -7.593 5.809 1.00 76.69 84 ALA A N 1
ATOM 641 C CA . ALA A 1 84 ? 7.756 -6.411 5.991 1.00 76.69 84 ALA A CA 1
ATOM 642 C C . ALA A 1 84 ? 7.817 -5.475 4.788 1.00 76.69 84 ALA A C 1
ATOM 644 O O . ALA A 1 84 ? 6.790 -5.250 4.151 1.00 76.69 84 ALA A O 1
ATOM 645 N N . ASP A 1 85 ? 9.029 -5.077 4.396 1.00 86.25 85 ASP A N 1
ATOM 646 C CA . ASP A 1 85 ? 9.266 -4.144 3.296 1.00 86.25 85 ASP A CA 1
ATOM 647 C C . ASP A 1 85 ? 8.624 -4.654 1.990 1.00 86.25 85 ASP A C 1
ATOM 649 O O . ASP A 1 85 ? 8.064 -3.889 1.213 1.00 86.25 85 ASP A O 1
ATOM 653 N N . THR A 1 86 ? 8.652 -5.971 1.744 1.00 90.12 86 THR A N 1
ATOM 654 C CA . THR A 1 86 ? 8.049 -6.551 0.532 1.00 90.12 86 THR A CA 1
ATOM 655 C C . THR A 1 86 ? 6.523 -6.499 0.559 1.00 90.12 86 THR A C 1
ATOM 657 O O . THR A 1 86 ? 5.912 -6.182 -0.458 1.00 90.12 86 THR A O 1
ATOM 660 N N . ILE A 1 87 ? 5.885 -6.798 1.694 1.00 90.69 87 ILE A N 1
ATOM 661 C CA . ILE A 1 87 ? 4.419 -6.729 1.775 1.00 90.69 87 ILE A CA 1
ATOM 662 C C . ILE A 1 87 ? 3.940 -5.278 1.708 1.00 90.69 87 ILE A C 1
ATOM 664 O O . ILE A 1 87 ? 2.993 -4.984 0.977 1.00 90.69 87 ILE A O 1
ATOM 668 N N . GLU A 1 88 ? 4.615 -4.370 2.407 1.00 92.50 88 GLU A N 1
ATOM 669 C CA . GLU A 1 88 ? 4.355 -2.936 2.316 1.00 92.50 88 GLU A CA 1
ATOM 670 C C . GLU A 1 88 ? 4.504 -2.457 0.870 1.00 92.50 88 GLU A C 1
ATOM 672 O O . GLU A 1 88 ? 3.613 -1.800 0.334 1.00 92.50 88 GLU A O 1
ATOM 677 N N . ALA A 1 89 ? 5.568 -2.871 0.178 1.00 94.62 89 ALA A N 1
ATOM 678 C CA . ALA A 1 89 ? 5.760 -2.513 -1.218 1.00 94.62 89 ALA A CA 1
ATOM 679 C C . ALA A 1 89 ? 4.658 -3.067 -2.125 1.00 94.62 89 ALA A C 1
ATOM 681 O O . ALA A 1 89 ? 4.203 -2.369 -3.025 1.00 94.62 89 ALA A O 1
ATOM 682 N N . ILE A 1 90 ? 4.166 -4.286 -1.891 1.00 94.44 90 ILE A N 1
ATOM 683 C CA . ILE A 1 90 ? 3.037 -4.806 -2.671 1.00 94.44 90 ILE A CA 1
ATOM 684 C C . ILE A 1 90 ? 1.783 -3.955 -2.435 1.00 94.44 90 ILE A C 1
ATOM 686 O O . ILE A 1 90 ? 1.097 -3.617 -3.396 1.00 94.44 90 ILE A O 1
ATOM 690 N N . ILE A 1 91 ? 1.503 -3.545 -1.197 1.00 94.88 91 ILE A N 1
ATOM 691 C CA . ILE A 1 91 ? 0.373 -2.653 -0.892 1.00 94.88 91 ILE A CA 1
ATOM 692 C C . ILE A 1 91 ? 0.546 -1.296 -1.595 1.00 94.88 91 ILE A C 1
ATOM 694 O O . ILE A 1 91 ? -0.405 -0.796 -2.200 1.00 94.88 91 ILE A O 1
ATOM 698 N N . GLY A 1 92 ? 1.760 -0.736 -1.596 1.00 95.81 92 GLY A N 1
ATOM 699 C CA . GLY A 1 92 ? 2.094 0.476 -2.348 1.00 95.81 92 GLY A CA 1
ATOM 700 C C . GLY A 1 92 ? 1.896 0.315 -3.861 1.00 95.81 92 GLY A C 1
ATOM 701 O O . GLY A 1 92 ? 1.316 1.190 -4.505 1.00 95.81 92 GLY A O 1
ATOM 702 N N . ALA A 1 93 ? 2.301 -0.823 -4.430 1.00 96.06 93 ALA A N 1
ATOM 703 C CA . ALA A 1 93 ? 2.101 -1.136 -5.844 1.00 96.06 93 ALA A CA 1
ATOM 704 C C . ALA A 1 93 ? 0.617 -1.234 -6.207 1.00 96.06 93 ALA A C 1
ATOM 706 O O . ALA A 1 93 ? 0.205 -0.698 -7.231 1.00 96.06 93 ALA A O 1
ATOM 707 N N . VAL A 1 94 ? -0.188 -1.896 -5.372 1.00 96.88 94 VAL A N 1
ATOM 708 C CA . VAL A 1 94 ? -1.641 -2.030 -5.570 1.00 96.88 94 VAL A CA 1
ATOM 709 C C . VAL A 1 94 ? -2.313 -0.662 -5.562 1.00 96.88 94 VAL A C 1
ATOM 711 O O . VAL A 1 94 ? -3.146 -0.380 -6.423 1.00 96.88 94 VAL A O 1
ATOM 714 N N . TYR A 1 95 ? -1.927 0.202 -4.621 1.00 97.31 95 TYR A N 1
ATOM 715 C CA . TYR A 1 95 ? -2.421 1.573 -4.571 1.00 97.31 95 TYR A CA 1
ATOM 716 C C . TYR A 1 95 ? -2.112 2.333 -5.864 1.00 97.31 95 TYR A C 1
ATOM 718 O O . TYR A 1 95 ? -3.007 2.938 -6.449 1.00 97.31 95 TYR A O 1
ATOM 726 N N . MET A 1 96 ? -0.866 2.264 -6.339 1.00 96.50 96 MET A N 1
ATOM 727 C CA . MET A 1 96 ? -0.460 2.949 -7.568 1.00 96.50 96 MET A CA 1
ATOM 728 C C . MET A 1 96 ? -1.137 2.381 -8.821 1.00 96.50 96 MET A C 1
ATOM 730 O O . MET A 1 96 ? -1.441 3.132 -9.744 1.00 96.50 96 MET A O 1
ATOM 734 N N . ASP A 1 97 ? -1.383 1.073 -8.859 1.00 96.44 97 ASP A N 1
ATOM 735 C CA . ASP A 1 97 ? -2.011 0.397 -9.995 1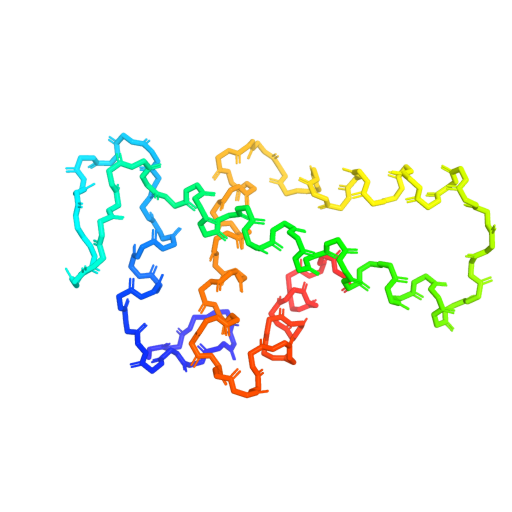.00 96.44 97 ASP A CA 1
ATOM 736 C C . ASP A 1 97 ? -3.515 0.693 -10.108 1.00 96.44 97 ASP A C 1
ATOM 738 O O . ASP A 1 97 ? -4.063 0.737 -11.209 1.00 96.44 97 ASP A O 1
ATOM 742 N N . GLY A 1 98 ? -4.187 0.899 -8.971 1.00 92.94 98 GLY A N 1
ATOM 743 C CA . GLY A 1 98 ? -5.639 1.069 -8.906 1.00 92.94 98 GLY A CA 1
ATOM 744 C C . GLY A 1 98 ? -6.164 2.444 -9.333 1.00 92.94 98 GLY A C 1
ATOM 745 O O . GLY A 1 98 ? -7.382 2.609 -9.407 1.00 92.94 98 GLY A O 1
ATOM 746 N N . GLY A 1 99 ? -5.291 3.425 -9.599 1.00 92.56 99 GLY A N 1
ATOM 747 C CA . GLY A 1 99 ? -5.694 4.791 -9.954 1.00 92.56 99 GLY A CA 1
ATOM 748 C C . GLY A 1 99 ? -6.656 5.383 -8.918 1.00 92.56 99 GLY A C 1
ATOM 749 O O . GLY A 1 99 ? -6.382 5.339 -7.719 1.00 92.56 99 GLY A O 1
ATOM 750 N N . ASP A 1 100 ? -7.821 5.859 -9.364 1.00 94.38 100 ASP A N 1
ATOM 751 C CA . ASP A 1 100 ? -8.866 6.421 -8.490 1.00 94.38 100 ASP A CA 1
ATOM 752 C C . ASP A 1 100 ? -9.388 5.424 -7.437 1.00 94.38 100 ASP A C 1
ATOM 754 O O . ASP A 1 100 ? -9.861 5.823 -6.376 1.00 94.38 100 ASP A O 1
ATOM 758 N N . GLN A 1 101 ? -9.282 4.116 -7.699 1.00 94.12 101 GLN A N 1
ATOM 759 C CA . GLN A 1 101 ? -9.688 3.046 -6.779 1.00 94.12 101 GLN A CA 1
ATOM 760 C C . GLN A 1 101 ? -8.517 2.496 -5.953 1.00 94.12 101 GLN A C 1
ATOM 762 O O . GLN A 1 101 ? -8.676 1.502 -5.237 1.00 94.12 101 GLN A O 1
ATOM 767 N N . GLY A 1 102 ? -7.336 3.115 -6.047 1.00 94.62 102 GLY A N 1
ATOM 768 C CA . GLY A 1 102 ? -6.103 2.640 -5.424 1.00 94.62 102 GLY A CA 1
ATOM 769 C C . GLY A 1 102 ? -6.216 2.473 -3.913 1.00 94.62 102 GLY A C 1
ATOM 770 O O . GLY A 1 102 ? -5.743 1.476 -3.366 1.00 94.62 102 GLY A O 1
ATOM 771 N N . LEU A 1 103 ? -6.893 3.401 -3.230 1.00 95.44 103 LEU A N 1
ATOM 772 C CA . LEU A 1 103 ? -7.067 3.345 -1.777 1.00 95.44 103 LEU A CA 1
ATOM 773 C C . LEU A 1 103 ? -7.898 2.126 -1.350 1.00 95.44 103 LEU A C 1
ATOM 775 O O . LEU A 1 103 ? -7.486 1.371 -0.467 1.00 95.44 103 LEU A O 1
ATOM 779 N N . ASP A 1 104 ? -9.030 1.897 -2.016 1.00 94.75 104 ASP A N 1
ATOM 780 C CA . ASP A 1 104 ? -9.903 0.755 -1.739 1.00 94.75 104 ASP A CA 1
ATOM 781 C C . ASP A 1 104 ? -9.240 -0.570 -2.126 1.00 94.75 104 ASP A C 1
ATOM 783 O O . ASP A 1 104 ? -9.379 -1.568 -1.417 1.00 94.75 104 ASP A O 1
ATOM 787 N N . ALA A 1 105 ? -8.496 -0.595 -3.235 1.00 95.00 105 ALA A N 1
ATOM 788 C CA . ALA A 1 105 ? -7.741 -1.768 -3.662 1.00 95.00 105 ALA A CA 1
ATOM 789 C C . ALA A 1 105 ? -6.666 -2.142 -2.633 1.00 95.00 105 ALA A C 1
ATOM 791 O O . ALA A 1 105 ? -6.626 -3.284 -2.172 1.00 95.00 105 ALA A O 1
ATOM 792 N N . ALA A 1 106 ? -5.858 -1.172 -2.204 1.00 95.44 106 ALA A N 1
ATOM 793 C CA . ALA A 1 106 ? -4.831 -1.375 -1.190 1.00 95.44 106 ALA A CA 1
ATOM 794 C C . ALA A 1 106 ? -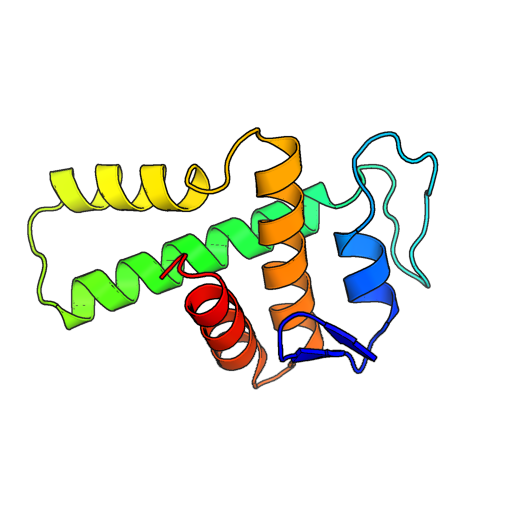5.430 -1.830 0.147 1.00 95.44 106 ALA A C 1
ATOM 796 O O . ALA A 1 106 ? -4.886 -2.726 0.791 1.00 95.44 106 ALA A O 1
ATOM 797 N N . ARG A 1 107 ? -6.585 -1.277 0.541 1.00 93.94 107 ARG A N 1
ATOM 798 C CA . ARG A 1 107 ? -7.303 -1.685 1.756 1.00 93.94 107 ARG A CA 1
ATOM 799 C C . ARG A 1 107 ? -7.800 -3.123 1.686 1.00 93.94 107 ARG A C 1
ATOM 801 O O . ARG A 1 107 ? -7.622 -3.863 2.649 1.00 93.94 107 ARG A O 1
ATOM 808 N N . ARG A 1 108 ? -8.381 -3.541 0.555 1.00 93.19 108 ARG A N 1
ATOM 809 C CA . ARG A 1 108 ? -8.806 -4.938 0.344 1.00 93.19 108 ARG A CA 1
ATOM 810 C C . ARG A 1 108 ? -7.634 -5.904 0.470 1.00 93.19 108 ARG A C 1
ATOM 812 O O . ARG A 1 108 ? -7.764 -6.929 1.130 1.00 93.19 108 ARG A O 1
ATOM 819 N N . VAL A 1 109 ? -6.486 -5.556 -0.109 1.00 92.50 109 VAL A N 1
ATOM 820 C CA . VAL A 1 109 ? -5.264 -6.365 -0.011 1.00 92.50 109 VAL A CA 1
ATOM 821 C C . VAL A 1 109 ? -4.740 -6.412 1.424 1.00 92.50 109 VAL A C 1
ATOM 823 O O . VAL A 1 109 ? -4.448 -7.493 1.927 1.00 92.50 109 VAL A O 1
ATOM 826 N N . ALA A 1 110 ? -4.676 -5.275 2.119 1.00 90.25 110 ALA A N 1
ATOM 827 C CA . ALA A 1 110 ? -4.236 -5.226 3.513 1.00 90.25 110 ALA A CA 1
ATOM 828 C C . ALA A 1 110 ? -5.141 -6.060 4.445 1.00 90.25 110 ALA A C 1
ATOM 830 O O . ALA A 1 110 ? -4.633 -6.791 5.297 1.00 90.25 110 ALA A O 1
ATOM 831 N N . ALA A 1 111 ? -6.461 -6.017 4.235 1.00 89.44 111 ALA A N 1
ATOM 832 C CA . ALA A 1 111 ? -7.427 -6.842 4.961 1.00 89.44 111 ALA A CA 1
ATOM 833 C C . ALA A 1 111 ? -7.280 -8.337 4.626 1.00 89.44 111 ALA A C 1
ATOM 835 O O .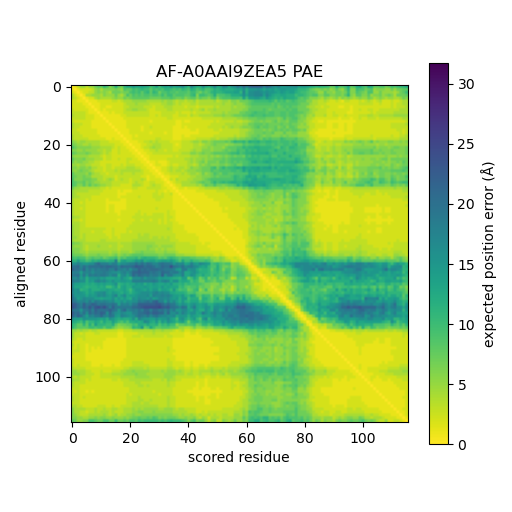 ALA A 1 111 ? -7.281 -9.178 5.521 1.00 89.44 111 ALA A O 1
ATOM 836 N N . HIS A 1 112 ? -7.077 -8.688 3.350 1.00 88.75 112 HIS A N 1
ATOM 837 C CA . HIS A 1 112 ? -6.819 -10.071 2.927 1.00 88.75 112 HIS A CA 1
ATOM 838 C C . HIS A 1 112 ? -5.557 -10.660 3.580 1.00 88.75 112 HIS A C 1
ATOM 840 O O . HIS A 1 112 ? -5.482 -11.860 3.841 1.00 88.75 112 HIS A O 1
ATOM 846 N N . LEU A 1 113 ? -4.571 -9.810 3.874 1.00 84.88 113 LEU A N 1
ATOM 847 C CA . LEU A 1 113 ? -3.339 -10.174 4.570 1.00 84.88 113 LEU A CA 1
ATOM 848 C C . LEU A 1 113 ? -3.461 -10.133 6.105 1.00 84.88 113 LEU A C 1
ATOM 850 O O . LEU A 1 113 ? -2.469 -10.378 6.789 1.00 84.88 113 LEU A O 1
ATOM 854 N N . ASN A 1 114 ? -4.656 -9.869 6.649 1.00 84.69 114 ASN A N 1
ATOM 855 C CA . ASN A 1 114 ? -4.938 -9.725 8.083 1.00 84.69 114 ASN A CA 1
ATOM 856 C C . ASN A 1 114 ? -4.066 -8.662 8.784 1.00 84.69 114 ASN A C 1
ATOM 858 O O . ASN A 1 114 ? -3.689 -8.830 9.945 1.00 84.69 114 ASN A O 1
ATOM 862 N N . ILE A 1 115 ? -3.710 -7.585 8.076 1.00 79.25 115 ILE A N 1
ATOM 863 C CA . ILE A 1 115 ? -2.933 -6.465 8.634 1.00 79.25 115 ILE A CA 1
ATOM 864 C C . ILE A 1 115 ? -3.863 -5.442 9.298 1.00 79.25 115 ILE A C 1
ATOM 866 O O . ILE A 1 115 ? -3.515 -4.865 10.332 1.00 79.25 115 ILE A O 1
ATOM 870 N N . VAL A 1 116 ? -5.035 -5.223 8.695 1.00 76.38 116 VAL A N 1
ATOM 871 C CA . VAL A 1 116 ? -6.075 -4.280 9.136 1.00 76.38 116 VAL A CA 1
ATOM 872 C C . VAL A 1 116 ? -7.446 -4.929 9.158 1.00 76.38 116 VAL A C 1
ATOM 874 O O . VAL A 1 116 ? -7.641 -5.906 8.400 1.00 76.38 116 VAL A O 1
#

Solvent-accessible surface area (backbone atoms only — not comparable to full-atom values): 6174 Å² total; per-residue (Å²): 87,80,56,80,96,39,72,43,79,51,63,39,41,55,52,32,16,67,30,52,67,86,71,79,60,50,59,28,80,96,41,79,22,76,67,23,16,54,69,36,11,55,50,13,39,54,49,53,44,49,53,48,51,50,52,34,60,77,68,66,64,79,58,63,74,57,48,57,55,51,45,58,41,57,75,53,64,44,70,62,65,77,58,28,40,38,54,23,2,44,35,24,24,39,25,66,55,41,58,96,48,4,67,61,46,24,49,53,39,38,39,75,69,69,71,93

pLDDT: mean 85.2, std 11.51, range [51.38, 97.31]

Organism: NCBI:txid359342

Foldseek 3Di:
DDDLNFDFPQVLLLVQLPFAAPPPDQGRVVDGQNRGLQVLLVQLLVLLLVVLVVVCVVVVPDPVVVNVVLSVCLLVVQPDPRRSSSLSSVLSSQLVRCVVCSSVRSVSSCVSVVSD

Secondary structure (DSSP, 8-state):
-EETTEE-S-HHHHHHHT--TTSS--EETTEE-TTTTHHHHHHHHHHHHHHHHHHHHHTT---HHHHHHHHHHHTT-SSSHHHHHHHHHHHHHHHHHTGGGHHHHHHHHHHHTT--

Mean predicted aligned error: 5.84 Å

Nearest PDB structures (foldseek):
  3rv0-assembly1_A  TM=5.733E-01  e=1.014E-01  Vanderwaltozyma polyspora DSM 70294